Protein AF-A0A521YT05-F1 (afdb_monomer_lite)

Sequence (137 aa):
PLNAGLLFRFKALVRETGDWDLKVPLGMKLGDVRRTPVGGDPAPETLFYDVWGNIHYGYVGRAHGIPADVVHAGAETFGGARSVSDWISNEIGIQLWEAHGAALTKTQLASAVLAKIRVFRADPADTFLEVRGGLAP

pLDDT: mean 78.25, std 16.32, range [28.84, 98.5]

Foldseek 3Di:
DDDVVLLVVLLQQQAVVHVLPCVVVCCVVCPPCQWAFLPPDPDRDTFGCLLVSLLSLLQVCVLVVNDNVSSLVSCVPGNVDDWPSSNLSSVLSVVQCVPQNPNDDSVSSSVSCVVCSVVRVVIVVRVDDDPPPDDDD

Secondary structure (DSSP, 8-state):
---HHHHHHHHHHHSTTSTT-THHHHHHHHTT--EEE-TT-SS--EEETHHHHHHHHHHHHHHTT--HHHHHHHHHHHS---SHHHHHHHHHHHHHHHHHGGG--HHHHHHHHHTTHHHHHH-STTT----TT----

Structure (mmCIF, N/CA/C/O backbone):
data_AF-A0A521YT05-F1
#
_entry.id   AF-A0A521YT05-F1
#
loop_
_atom_site.group_PDB
_atom_site.id
_atom_site.type_symbol
_atom_site.label_atom_id
_atom_site.label_alt_id
_atom_site.label_comp_id
_atom_site.label_asym_id
_atom_site.label_entity_id
_atom_site.label_seq_id
_atom_site.pdbx_PDB_ins_code
_atom_site.Cartn_x
_atom_site.Cartn_y
_atom_site.Cartn_z
_atom_site.occupancy
_atom_site.B_iso_or_equiv
_atom_site.auth_seq_id
_atom_site.auth_comp_id
_atom_site.auth_asym_id
_atom_site.auth_atom_id
_atom_site.pdbx_PDB_model_num
ATOM 1 N N . PRO A 1 1 ? -10.066 -17.232 14.969 1.00 49.78 1 PRO A N 1
ATOM 2 C CA . PRO A 1 1 ? -10.282 -18.193 13.863 1.00 49.78 1 PRO A CA 1
ATOM 3 C C . PRO A 1 1 ? -10.653 -17.480 12.554 1.00 49.78 1 PRO A C 1
ATOM 5 O O . PRO A 1 1 ? -11.495 -16.585 12.562 1.00 49.78 1 PRO A O 1
ATOM 8 N N . LEU A 1 2 ? -10.022 -17.881 11.446 1.00 55.25 2 LEU A N 1
ATOM 9 C CA . LEU A 1 2 ? -10.419 -17.485 10.094 1.00 55.25 2 LEU A CA 1
ATOM 10 C C . LEU A 1 2 ? -11.899 -17.836 9.861 1.00 55.25 2 LEU A C 1
ATOM 12 O O . LEU A 1 2 ? -12.283 -19.001 9.920 1.00 55.25 2 LEU A O 1
ATOM 16 N N . ASN A 1 3 ? -12.738 -16.829 9.621 1.00 68.88 3 ASN A N 1
ATOM 17 C CA . ASN A 1 3 ? -14.136 -17.024 9.243 1.00 68.88 3 ASN A CA 1
ATOM 18 C C . ASN A 1 3 ? -14.210 -17.102 7.712 1.00 68.88 3 ASN A C 1
ATOM 20 O O . ASN A 1 3 ? -13.829 -16.151 7.032 1.00 68.88 3 ASN A O 1
ATOM 24 N N . ALA A 1 4 ? -14.724 -18.205 7.165 1.00 69.50 4 ALA A N 1
ATOM 25 C CA . ALA A 1 4 ? -14.881 -18.382 5.720 1.00 69.50 4 ALA A CA 1
ATOM 26 C C . ALA A 1 4 ? -15.657 -17.222 5.066 1.00 69.50 4 ALA A C 1
ATOM 28 O O . ALA A 1 4 ? -15.299 -16.775 3.980 1.00 69.50 4 ALA A O 1
ATOM 29 N N . GLY A 1 5 ? -16.658 -16.659 5.750 1.00 72.62 5 GLY A N 1
ATOM 30 C CA . GLY A 1 5 ? -17.390 -15.482 5.277 1.00 72.62 5 GLY A CA 1
ATOM 31 C C . GLY A 1 5 ? -16.526 -14.220 5.166 1.00 72.62 5 GLY A C 1
ATOM 32 O O . GLY A 1 5 ? -16.730 -13.426 4.249 1.00 72.62 5 GLY A O 1
ATOM 33 N N . LEU A 1 6 ? -15.535 -14.049 6.050 1.00 70.81 6 LEU A N 1
ATOM 34 C CA . LEU A 1 6 ? -14.566 -12.948 5.982 1.00 70.81 6 LEU A CA 1
ATOM 35 C C . LEU A 1 6 ? -13.664 -13.105 4.752 1.00 70.81 6 LEU A C 1
ATOM 37 O O . LEU A 1 6 ? -13.490 -12.152 4.001 1.00 70.81 6 LEU A O 1
ATOM 41 N N . LEU A 1 7 ? -13.168 -14.321 4.503 1.00 69.00 7 LEU A N 1
ATOM 42 C CA . LEU A 1 7 ? -12.368 -14.631 3.316 1.00 69.00 7 LEU A CA 1
ATOM 43 C C . LEU A 1 7 ? -13.152 -14.432 2.014 1.00 69.00 7 LEU A C 1
ATOM 45 O O . LEU A 1 7 ? -12.609 -13.883 1.061 1.00 69.00 7 LEU A O 1
ATOM 49 N N . PHE A 1 8 ? -14.428 -14.827 1.963 1.00 75.56 8 PHE A N 1
ATOM 50 C CA . PHE A 1 8 ? -15.267 -14.612 0.779 1.00 75.56 8 PHE A CA 1
ATOM 51 C C . PHE A 1 8 ? -15.510 -13.128 0.494 1.00 75.56 8 PHE A C 1
ATOM 53 O O . PHE A 1 8 ? -15.434 -12.716 -0.663 1.00 75.56 8 PHE A O 1
ATOM 60 N N . ARG A 1 9 ? -15.767 -12.315 1.529 1.00 73.06 9 ARG A N 1
ATOM 61 C CA . ARG A 1 9 ? -15.901 -10.857 1.370 1.00 73.06 9 ARG A CA 1
ATOM 62 C C . ARG A 1 9 ? -14.584 -10.221 0.950 1.00 73.06 9 ARG A C 1
ATOM 64 O O . ARG A 1 9 ? -14.580 -9.436 0.012 1.00 73.06 9 ARG A O 1
ATOM 71 N N . PHE A 1 10 ? -13.476 -10.605 1.580 1.00 72.62 10 PHE A N 1
ATOM 72 C CA . PHE A 1 10 ? -12.153 -10.112 1.209 1.00 72.62 10 PHE A CA 1
ATOM 73 C C . PHE A 1 10 ? -11.828 -10.447 -0.249 1.00 72.62 10 PHE A C 1
ATOM 75 O O . PHE A 1 10 ? -11.537 -9.546 -1.025 1.00 72.62 10 PHE A O 1
ATOM 82 N N . LYS A 1 11 ? -12.012 -11.707 -0.668 1.00 76.88 11 LYS A N 1
ATOM 83 C CA . LYS A 1 11 ? -11.864 -12.139 -2.065 1.00 76.88 11 LYS A CA 1
ATOM 84 C C . LYS A 1 11 ? -12.711 -11.303 -3.029 1.00 76.88 11 LYS A C 1
ATOM 86 O O . LYS A 1 11 ? -12.237 -10.974 -4.108 1.00 76.88 11 LYS A O 1
ATOM 91 N N . ALA A 1 12 ? -13.955 -10.978 -2.675 1.00 79.62 12 ALA A N 1
ATOM 92 C CA . ALA A 1 12 ? -14.820 -10.160 -3.526 1.00 79.62 12 ALA A CA 1
ATOM 93 C C . ALA A 1 12 ? -14.305 -8.718 -3.693 1.00 79.62 12 ALA A C 1
ATOM 95 O O . ALA A 1 12 ? -14.499 -8.142 -4.762 1.00 79.62 12 ALA A O 1
ATOM 96 N N . LEU A 1 13 ? -13.642 -8.174 -2.667 1.00 77.62 13 LEU A N 1
ATOM 97 C CA . LEU A 1 13 ? -13.062 -6.830 -2.667 1.00 77.62 13 LEU A CA 1
ATOM 98 C C . LEU A 1 13 ? -11.732 -6.764 -3.431 1.00 77.62 13 LEU A C 1
ATOM 100 O O . LEU A 1 13 ? -11.534 -5.819 -4.186 1.00 77.62 13 LEU A O 1
ATOM 104 N N . VAL A 1 14 ? -10.843 -7.752 -3.252 1.00 75.69 14 VAL A N 1
ATOM 105 C CA . VAL A 1 14 ? -9.459 -7.708 -3.778 1.00 75.69 14 VAL A CA 1
ATOM 106 C C . VAL A 1 14 ? -9.243 -8.410 -5.120 1.00 75.69 14 VAL A C 1
ATOM 108 O O . VAL A 1 14 ? -8.159 -8.297 -5.691 1.00 75.69 14 VAL A O 1
ATOM 111 N N . ARG A 1 15 ? -10.224 -9.183 -5.609 1.00 76.75 15 ARG A N 1
ATOM 112 C CA . ARG A 1 15 ? -10.147 -9.804 -6.944 1.00 76.75 15 ARG A CA 1
ATOM 113 C C . ARG A 1 15 ? -10.013 -8.737 -8.028 1.00 76.75 15 ARG A C 1
ATOM 115 O O . ARG A 1 15 ? -10.434 -7.604 -7.825 1.00 76.75 15 ARG A O 1
ATOM 122 N N . GLU A 1 16 ? -9.553 -9.148 -9.204 1.00 71.62 16 GLU A N 1
ATOM 123 C CA . GLU A 1 16 ? -9.554 -8.305 -10.402 1.00 71.62 16 GLU A CA 1
ATOM 124 C C . GLU A 1 16 ? -10.934 -7.663 -10.612 1.00 71.62 16 GLU A C 1
ATOM 126 O O . GLU A 1 16 ? -11.957 -8.356 -10.547 1.00 71.62 16 GLU A O 1
ATOM 131 N N . THR A 1 17 ? -10.968 -6.346 -10.833 1.00 71.88 17 THR A N 1
ATOM 132 C CA . THR A 1 17 ? -12.183 -5.501 -10.927 1.00 71.88 17 THR A CA 1
ATOM 133 C C . THR A 1 17 ? -13.017 -5.361 -9.645 1.00 71.88 17 THR A C 1
ATOM 135 O O . THR A 1 17 ? -14.098 -4.773 -9.675 1.00 71.88 17 THR A O 1
ATOM 138 N N . GLY A 1 18 ? -12.553 -5.899 -8.516 1.00 75.56 18 GLY A N 1
ATOM 139 C CA . GLY A 1 18 ? -13.167 -5.684 -7.208 1.00 75.56 18 GLY A CA 1
ATOM 140 C C . GLY A 1 18 ? -13.022 -4.237 -6.737 1.00 75.56 18 GLY A C 1
ATOM 141 O O . GLY A 1 18 ? -12.157 -3.503 -7.207 1.00 75.56 18 GLY A O 1
ATOM 142 N N . ASP A 1 19 ? -13.848 -3.823 -5.774 1.00 79.94 19 ASP A N 1
ATOM 143 C CA . ASP A 1 19 ? -13.888 -2.427 -5.305 1.00 79.94 19 ASP A CA 1
ATOM 144 C C . ASP A 1 19 ? -12.543 -1.922 -4.757 1.00 79.94 19 ASP A C 1
ATOM 146 O O . ASP A 1 19 ? -12.316 -0.714 -4.692 1.00 79.94 19 ASP A O 1
ATOM 150 N N . TRP A 1 20 ? -11.662 -2.829 -4.323 1.00 79.81 20 TRP A N 1
ATOM 151 C CA . TRP A 1 20 ? -10.338 -2.481 -3.808 1.00 79.81 20 TRP A CA 1
ATOM 152 C C . TRP A 1 20 ? -9.227 -2.679 -4.840 1.00 79.81 20 TRP A C 1
ATOM 154 O O . TRP A 1 20 ? -8.092 -2.285 -4.570 1.00 79.81 20 TRP A O 1
ATOM 164 N N . ASP A 1 21 ? -9.523 -3.236 -6.017 1.00 76.12 21 ASP A N 1
ATOM 165 C CA . ASP A 1 21 ? -8.571 -3.340 -7.121 1.00 76.12 21 ASP A CA 1
ATOM 166 C C . ASP A 1 21 ? -8.347 -1.967 -7.763 1.00 76.12 21 ASP A C 1
ATOM 168 O O . ASP A 1 21 ? -8.824 -1.632 -8.848 1.00 76.12 21 ASP A O 1
ATOM 172 N N . LEU A 1 22 ? -7.600 -1.131 -7.044 1.00 75.50 22 LEU A N 1
ATOM 173 C CA . LEU A 1 22 ? -7.240 0.210 -7.478 1.00 75.50 22 LEU A CA 1
ATOM 174 C C . LEU A 1 22 ? -6.237 0.186 -8.635 1.00 75.50 22 LEU A C 1
ATOM 176 O O . LEU A 1 22 ? -6.027 1.229 -9.252 1.00 75.50 22 LEU A O 1
ATOM 180 N N . LYS A 1 23 ? -5.636 -0.969 -8.954 1.00 68.75 23 LYS A N 1
ATOM 181 C CA . LYS A 1 23 ? -4.602 -1.095 -9.987 1.00 68.75 23 LYS A CA 1
ATOM 182 C C . LYS A 1 23 ? -5.160 -0.712 -11.357 1.00 68.75 23 LYS A C 1
ATOM 184 O O . LYS A 1 23 ? -4.548 0.090 -12.060 1.00 68.75 23 LYS A O 1
ATOM 189 N N . VAL A 1 24 ? -6.367 -1.178 -11.694 1.00 68.88 24 VAL A N 1
ATOM 190 C CA . VAL A 1 24 ? -7.027 -0.858 -12.972 1.00 68.88 24 VAL A CA 1
ATOM 191 C C . VAL A 1 24 ? -7.403 0.634 -13.075 1.00 68.88 24 VAL A C 1
ATOM 193 O O . VAL A 1 24 ? -6.961 1.279 -14.030 1.00 68.88 24 VAL A O 1
ATOM 196 N N . PRO A 1 25 ? -8.135 1.251 -12.119 1.00 71.75 25 PRO A N 1
ATOM 197 C CA . PRO A 1 25 ? -8.413 2.690 -12.154 1.00 71.75 25 PRO A CA 1
ATOM 198 C C . PRO A 1 25 ? -7.156 3.569 -12.138 1.00 71.75 25 PRO A C 1
ATOM 200 O O . PRO A 1 25 ? -7.117 4.594 -12.822 1.00 71.75 25 PRO A O 1
ATOM 203 N N . LEU A 1 26 ? -6.124 3.192 -11.371 1.00 67.00 26 LEU A N 1
ATOM 204 C CA . LEU A 1 26 ? -4.853 3.919 -11.337 1.00 67.00 26 LEU A CA 1
ATOM 205 C C . LEU A 1 26 ? -4.119 3.805 -12.672 1.00 67.00 26 LEU A C 1
ATOM 207 O O . LEU A 1 26 ? -3.680 4.829 -13.187 1.00 67.00 26 LEU A O 1
ATOM 211 N N . GLY A 1 27 ? -4.065 2.616 -13.274 1.00 66.94 27 GLY A N 1
ATOM 212 C CA . GLY A 1 27 ? -3.523 2.414 -14.617 1.00 66.94 27 GLY A CA 1
ATOM 213 C C . GLY A 1 27 ? -4.267 3.231 -15.677 1.00 66.94 27 GLY A C 1
ATOM 214 O O . GLY A 1 27 ? -3.640 3.887 -16.501 1.00 66.94 27 GLY A O 1
ATOM 215 N N . MET A 1 28 ? -5.601 3.297 -15.620 1.00 68.81 28 MET A N 1
ATOM 216 C CA . MET A 1 28 ? -6.392 4.143 -16.528 1.00 68.81 28 MET A CA 1
ATOM 217 C C . MET A 1 28 ? -6.120 5.639 -16.333 1.00 68.81 28 MET A C 1
ATOM 219 O O . MET A 1 28 ? -6.055 6.389 -17.305 1.00 68.81 28 MET A O 1
ATOM 223 N N . LYS A 1 29 ? -5.957 6.087 -15.082 1.00 72.12 29 LYS A N 1
ATOM 224 C CA . LYS A 1 29 ? -5.716 7.498 -14.749 1.00 72.12 29 LYS A CA 1
ATOM 225 C C . LYS A 1 29 ? -4.290 7.950 -15.069 1.00 72.12 29 LYS A C 1
ATOM 227 O O . LYS A 1 29 ? -4.086 9.105 -15.435 1.00 72.12 29 LYS A O 1
ATOM 232 N N . LEU A 1 30 ? -3.315 7.068 -14.874 1.00 68.00 30 LEU A N 1
ATOM 233 C CA . LEU A 1 30 ? -1.889 7.347 -15.048 1.00 68.00 30 LEU A CA 1
ATOM 234 C C . LEU A 1 30 ? -1.385 6.965 -16.452 1.00 68.00 30 LEU A C 1
ATOM 236 O O . LEU A 1 30 ? -0.318 7.417 -16.861 1.00 68.00 30 LEU A O 1
ATOM 240 N N . GLY A 1 31 ? -2.155 6.189 -17.217 1.00 66.81 31 GLY A N 1
ATOM 241 C CA . GLY A 1 31 ? -1.795 5.741 -18.560 1.00 66.81 31 GLY A CA 1
ATOM 242 C C . GLY A 1 31 ? -0.587 4.801 -18.547 1.00 66.81 31 GLY A C 1
ATOM 243 O O . GLY A 1 31 ? -0.494 3.895 -17.724 1.00 66.81 31 GLY A O 1
ATOM 244 N N . ASP A 1 32 ? 0.370 5.037 -19.447 1.00 59.69 32 ASP A N 1
ATOM 245 C CA . ASP A 1 32 ? 1.629 4.275 -19.529 1.00 59.69 32 ASP A CA 1
ATOM 246 C C . ASP A 1 32 ? 2.622 4.591 -18.404 1.00 59.69 32 ASP A C 1
ATOM 248 O O . ASP A 1 32 ? 3.713 4.014 -18.345 1.00 59.69 32 ASP A O 1
ATOM 252 N N . VAL A 1 33 ? 2.270 5.504 -17.493 1.00 59.59 33 VAL A N 1
ATOM 253 C CA . VAL A 1 33 ? 3.095 5.830 -16.334 1.00 59.59 33 VAL A CA 1
ATOM 254 C C . VAL A 1 33 ? 3.026 4.667 -15.353 1.00 59.59 33 VAL A C 1
ATOM 256 O O . VAL A 1 33 ? 2.228 4.631 -14.419 1.00 59.59 33 VAL A O 1
ATOM 259 N N . ARG A 1 34 ? 3.912 3.693 -15.568 1.00 67.50 34 ARG A N 1
ATOM 260 C CA . ARG A 1 34 ? 4.047 2.542 -14.677 1.00 67.50 34 ARG A CA 1
ATOM 261 C C . ARG A 1 34 ? 4.657 2.904 -13.340 1.00 67.50 34 ARG A C 1
ATOM 263 O O . ARG A 1 34 ? 4.501 2.129 -12.408 1.00 67.50 34 ARG A O 1
ATOM 270 N N . ARG A 1 35 ? 5.329 4.058 -13.240 1.00 76.62 35 ARG A N 1
ATOM 271 C CA . ARG A 1 35 ? 6.015 4.493 -12.026 1.00 76.62 35 ARG A CA 1
ATOM 272 C C . ARG A 1 35 ? 5.597 5.891 -11.596 1.00 76.62 35 ARG A C 1
ATOM 274 O O . ARG A 1 35 ? 5.628 6.818 -12.396 1.00 76.62 35 ARG A O 1
ATOM 281 N N . THR A 1 36 ? 5.277 6.064 -10.324 1.00 75.94 36 THR A N 1
ATOM 282 C CA . THR A 1 36 ? 4.874 7.357 -9.752 1.00 75.94 36 THR A CA 1
ATOM 283 C C . THR A 1 36 ? 5.875 7.822 -8.700 1.00 75.94 36 THR A C 1
ATOM 285 O O . THR A 1 36 ? 6.407 6.967 -7.986 1.00 75.94 36 THR A O 1
ATOM 288 N N . PRO A 1 37 ? 6.093 9.137 -8.539 1.00 80.06 37 PRO A N 1
ATOM 289 C CA . PRO A 1 37 ? 6.989 9.657 -7.517 1.00 80.06 37 PRO A CA 1
ATOM 290 C C . PRO A 1 37 ? 6.488 9.357 -6.098 1.00 80.06 37 PRO A C 1
ATOM 292 O O . PRO A 1 37 ? 5.283 9.400 -5.834 1.00 80.06 37 PRO A O 1
ATOM 295 N N . VAL A 1 38 ? 7.413 9.127 -5.168 1.00 81.44 38 VAL A N 1
ATOM 296 C CA . VAL A 1 38 ? 7.116 9.104 -3.732 1.00 81.44 38 VAL A CA 1
ATOM 297 C C . VAL A 1 38 ? 7.059 10.547 -3.222 1.00 81.44 38 VAL A C 1
ATOM 299 O O . VAL A 1 38 ? 8.053 11.270 -3.220 1.00 81.44 38 VAL A O 1
ATOM 302 N N . GLY A 1 39 ? 5.869 11.006 -2.832 1.00 73.12 39 GLY A N 1
ATOM 303 C CA . GLY A 1 39 ? 5.668 12.389 -2.393 1.00 73.12 39 GLY A CA 1
ATOM 304 C C . GLY A 1 39 ? 6.467 12.725 -1.130 1.00 73.12 39 GLY A C 1
ATOM 305 O O . GLY A 1 39 ? 6.372 12.011 -0.140 1.00 73.12 39 GLY A O 1
ATOM 306 N N . GLY A 1 40 ? 7.202 13.841 -1.146 1.00 65.81 40 GLY A N 1
ATOM 307 C CA . GLY A 1 40 ? 8.015 14.292 -0.008 1.00 65.81 40 GLY A CA 1
ATOM 308 C C . GLY A 1 40 ? 9.482 13.848 -0.041 1.00 65.81 40 GLY A C 1
ATOM 309 O O . GLY A 1 40 ? 10.207 14.154 0.902 1.00 65.81 40 GLY A O 1
ATOM 310 N N . ASP A 1 41 ? 9.927 13.175 -1.105 1.00 60.78 41 ASP A N 1
ATOM 311 C CA . ASP A 1 41 ? 11.342 12.866 -1.331 1.00 60.78 41 ASP A CA 1
ATOM 312 C C . ASP A 1 41 ? 12.055 14.027 -2.067 1.00 60.78 41 ASP A C 1
ATOM 314 O O . ASP A 1 41 ? 11.560 14.478 -3.108 1.00 60.78 41 ASP A O 1
ATOM 318 N N . PRO A 1 42 ? 13.192 14.551 -1.558 1.00 54.06 42 PRO A N 1
ATOM 319 C CA . PRO A 1 42 ? 14.014 15.534 -2.271 1.00 54.06 42 PRO A CA 1
ATOM 320 C C . PRO A 1 42 ? 14.636 15.007 -3.578 1.00 54.06 42 PRO A C 1
ATOM 322 O O . PRO A 1 42 ? 15.043 15.819 -4.411 1.00 54.06 42 PRO A O 1
ATOM 325 N N . ALA A 1 43 ? 14.695 13.687 -3.789 1.00 59.69 43 ALA A N 1
ATOM 326 C CA . ALA A 1 43 ? 14.960 13.070 -5.086 1.00 59.69 43 ALA A CA 1
ATOM 327 C C . ALA A 1 43 ? 13.697 12.309 -5.522 1.00 59.69 43 ALA A C 1
ATOM 329 O O . ALA A 1 43 ? 13.216 11.484 -4.763 1.00 59.69 43 ALA A O 1
ATOM 330 N N . PRO A 1 44 ? 13.103 12.547 -6.704 1.00 64.06 44 PRO A N 1
ATOM 331 C CA . PRO A 1 44 ? 11.837 11.914 -7.066 1.00 64.06 44 PRO A CA 1
ATOM 332 C C . PRO A 1 44 ? 12.042 10.428 -7.399 1.00 64.06 44 PRO A C 1
ATOM 334 O O . PRO A 1 44 ? 12.098 10.034 -8.563 1.00 64.06 44 PRO A O 1
ATOM 337 N N . GLU A 1 45 ? 12.154 9.591 -6.370 1.00 73.31 45 GLU A N 1
ATOM 338 C CA . GLU A 1 45 ? 12.109 8.142 -6.488 1.00 73.31 45 GLU A CA 1
ATOM 339 C C . GLU A 1 45 ? 10.770 7.740 -7.078 1.00 73.31 45 GLU A C 1
ATOM 341 O O . GLU A 1 45 ? 9.721 8.193 -6.617 1.00 73.31 45 GLU A O 1
ATOM 346 N N . THR A 1 46 ? 10.797 6.884 -8.096 1.00 75.62 46 THR A N 1
ATOM 347 C CA . THR A 1 46 ? 9.576 6.416 -8.748 1.00 75.62 46 THR A CA 1
ATOM 348 C C . THR A 1 46 ? 9.383 4.925 -8.513 1.00 75.62 46 THR A 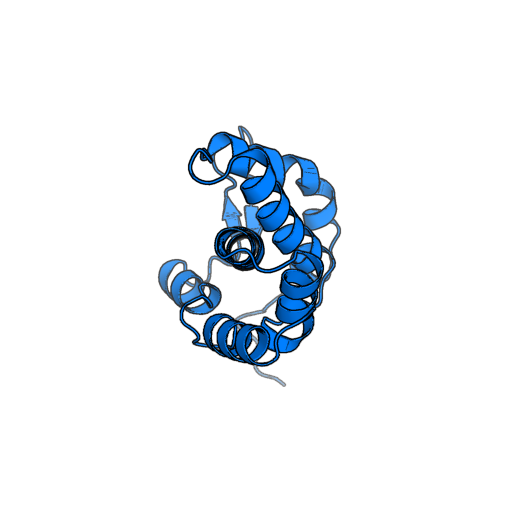C 1
ATOM 350 O O . THR A 1 46 ? 10.275 4.110 -8.753 1.00 75.62 46 THR A O 1
ATOM 353 N N . LEU A 1 47 ? 8.195 4.564 -8.039 1.00 77.56 47 LEU A N 1
ATOM 354 C CA . LEU A 1 47 ? 7.811 3.188 -7.732 1.00 77.56 47 LEU A CA 1
ATOM 355 C C . LEU A 1 47 ? 6.724 2.721 -8.671 1.00 77.56 47 LEU A C 1
ATOM 357 O O . LEU A 1 47 ? 5.898 3.537 -9.079 1.00 77.56 47 LEU A O 1
ATOM 361 N N . PHE A 1 48 ? 6.711 1.420 -8.967 1.00 77.88 48 PHE A N 1
ATOM 362 C CA . PHE A 1 48 ? 5.612 0.829 -9.712 1.00 77.88 48 PHE A CA 1
ATOM 363 C C . PHE A 1 48 ? 4.285 1.126 -9.015 1.00 77.88 48 PHE A C 1
ATOM 365 O O . PHE A 1 48 ? 4.195 1.026 -7.793 1.00 77.88 48 PHE A O 1
ATOM 372 N N . TYR A 1 49 ? 3.262 1.534 -9.770 1.00 73.31 49 TYR A N 1
ATOM 373 C CA . TYR A 1 49 ? 1.996 1.951 -9.155 1.00 73.31 49 TYR A CA 1
ATOM 374 C C . TYR A 1 49 ? 1.320 0.818 -8.363 1.00 73.31 49 TYR A C 1
ATOM 376 O O . TYR A 1 49 ? 0.534 1.095 -7.455 1.00 73.31 49 TYR A O 1
ATOM 384 N N . ASP A 1 50 ? 1.657 -0.437 -8.674 1.00 78.38 50 ASP A N 1
ATOM 385 C CA . ASP A 1 50 ? 1.180 -1.634 -7.979 1.00 78.38 50 ASP A CA 1
ATOM 386 C C . ASP A 1 50 ? 1.537 -1.644 -6.488 1.00 78.38 50 ASP A C 1
ATOM 388 O O . ASP A 1 50 ? 0.742 -2.111 -5.667 1.00 78.38 50 ASP A O 1
ATOM 392 N N . VAL A 1 51 ? 2.654 -1.007 -6.112 1.00 86.81 51 VAL A N 1
ATOM 393 C CA . VAL A 1 51 ? 3.053 -0.789 -4.713 1.00 86.81 51 VAL A CA 1
ATOM 394 C C . VAL A 1 51 ? 1.928 -0.114 -3.925 1.00 86.81 51 VAL A C 1
ATOM 396 O O . VAL A 1 51 ? 1.580 -0.551 -2.828 1.00 86.81 51 VAL A O 1
ATOM 399 N N . TRP A 1 52 ? 1.287 0.916 -4.485 1.00 87.12 52 TRP A N 1
ATOM 400 C CA . TRP A 1 52 ? 0.217 1.638 -3.789 1.00 87.12 52 TRP A CA 1
ATOM 401 C C . TRP A 1 52 ? -1.043 0.797 -3.618 1.00 87.12 52 TRP A C 1
ATOM 403 O O . TRP A 1 52 ? -1.698 0.893 -2.580 1.00 87.12 52 TRP A O 1
ATOM 413 N N . GLY A 1 53 ? -1.371 -0.039 -4.607 1.00 85.12 53 GLY A N 1
ATOM 414 C CA . GLY A 1 53 ? -2.491 -0.976 -4.520 1.00 85.12 53 GLY A CA 1
ATOM 415 C C . GLY A 1 53 ? -2.278 -2.007 -3.411 1.00 85.12 53 GLY A C 1
ATOM 416 O O . GLY A 1 53 ? -3.164 -2.234 -2.589 1.00 85.12 53 GLY A O 1
ATOM 417 N N . ASN A 1 54 ? -1.075 -2.572 -3.316 1.00 89.12 54 ASN A N 1
ATOM 418 C CA . ASN A 1 54 ? -0.751 -3.545 -2.273 1.00 89.12 54 ASN A CA 1
ATOM 419 C C . ASN A 1 54 ? -0.686 -2.911 -0.870 1.00 89.12 54 ASN A C 1
ATOM 421 O O . ASN A 1 54 ? -1.190 -3.511 0.084 1.00 89.12 54 ASN A O 1
ATOM 425 N N . ILE A 1 55 ? -0.174 -1.678 -0.738 1.00 92.88 55 ILE A N 1
ATOM 426 C CA . ILE A 1 55 ? -0.259 -0.896 0.512 1.00 92.88 55 ILE A CA 1
ATOM 427 C C . ILE A 1 55 ? -1.720 -0.654 0.901 1.00 92.88 55 ILE A C 1
ATOM 429 O O . ILE A 1 55 ? -2.084 -0.823 2.066 1.00 92.88 55 ILE A O 1
ATOM 433 N N . HIS A 1 56 ? -2.575 -0.292 -0.059 1.00 90.38 56 HIS A N 1
ATOM 434 C CA . HIS A 1 56 ? -4.002 -0.097 0.186 1.00 90.38 56 HIS A CA 1
ATOM 435 C C . HIS A 1 56 ? -4.665 -1.370 0.730 1.00 90.38 56 HIS A C 1
ATOM 437 O O . HIS A 1 56 ? -5.372 -1.295 1.736 1.00 90.38 56 HIS A O 1
ATOM 443 N N . TYR A 1 57 ? -4.380 -2.537 0.140 1.00 88.94 57 TYR A N 1
ATOM 444 C CA . TYR A 1 57 ? -4.873 -3.825 0.640 1.00 88.94 57 TYR A CA 1
ATOM 445 C C . TYR A 1 57 ? -4.477 -4.081 2.091 1.00 88.94 57 TYR A C 1
ATOM 447 O O . TYR A 1 57 ? -5.330 -4.446 2.903 1.00 88.94 57 TYR A O 1
ATOM 455 N N . GLY A 1 58 ? -3.205 -3.852 2.424 1.00 92.75 58 GLY A N 1
ATOM 456 C CA . GLY A 1 58 ? -2.691 -4.019 3.779 1.00 92.75 58 GLY A CA 1
ATOM 457 C C . GLY A 1 58 ? -3.421 -3.126 4.778 1.00 92.75 58 GLY A C 1
ATOM 458 O O . GLY A 1 58 ? -3.956 -3.581 5.791 1.00 92.75 58 GLY A O 1
ATOM 459 N N . TYR A 1 59 ? -3.488 -1.840 4.441 1.00 94.81 59 TYR A N 1
ATOM 460 C CA . TYR A 1 59 ? -4.011 -0.794 5.308 1.00 94.81 59 TYR A CA 1
ATOM 461 C C . TYR A 1 59 ? -5.515 -0.928 5.547 1.00 94.81 59 TYR A C 1
ATOM 463 O O . TYR A 1 59 ? -5.968 -0.986 6.690 1.00 94.81 59 TYR A O 1
ATOM 471 N N . VAL A 1 60 ? -6.305 -1.021 4.475 1.00 90.25 60 VAL A N 1
ATOM 472 C CA . VAL A 1 60 ? -7.766 -1.106 4.583 1.00 90.25 60 VAL A CA 1
ATOM 473 C C . VAL A 1 60 ? -8.191 -2.480 5.107 1.00 90.25 60 VAL A C 1
ATOM 475 O O . VAL A 1 60 ? -9.114 -2.568 5.918 1.00 90.25 60 VAL A O 1
ATOM 478 N N . GLY A 1 61 ? -7.465 -3.550 4.760 1.00 89.62 61 GLY A N 1
ATOM 479 C CA . GLY A 1 61 ? -7.664 -4.876 5.346 1.00 89.62 61 GLY A CA 1
ATOM 480 C C . GLY A 1 61 ? -7.571 -4.849 6.874 1.00 89.62 61 GLY A C 1
ATOM 481 O O . GLY A 1 61 ? -8.504 -5.287 7.557 1.00 89.62 61 GLY A O 1
ATOM 482 N N . ARG A 1 62 ? -6.504 -4.256 7.431 1.00 92.31 62 ARG A N 1
ATOM 483 C CA . ARG A 1 62 ? -6.395 -4.096 8.891 1.00 92.31 62 ARG A CA 1
ATOM 484 C C . ARG A 1 62 ? -7.395 -3.114 9.473 1.00 92.31 62 ARG A C 1
ATOM 486 O O . ARG A 1 62 ? -7.890 -3.383 10.568 1.00 92.31 62 ARG A O 1
ATOM 493 N N . ALA A 1 63 ? -7.771 -2.062 8.747 1.00 90.06 63 ALA A N 1
ATOM 494 C CA . ALA A 1 63 ? -8.825 -1.143 9.176 1.00 90.06 63 ALA A CA 1
ATOM 495 C C . ALA A 1 63 ? -10.171 -1.826 9.431 1.00 90.06 63 ALA A C 1
ATOM 497 O O . ALA A 1 63 ? -10.896 -1.447 10.350 1.00 90.06 63 ALA A O 1
ATOM 498 N N . HIS A 1 64 ? -10.470 -2.894 8.692 1.00 86.88 64 HIS A N 1
ATOM 499 C CA . HIS A 1 64 ? -11.657 -3.721 8.907 1.00 86.88 64 HIS A CA 1
ATOM 500 C C . HIS A 1 64 ? -11.469 -4.842 9.944 1.00 86.88 64 HIS A C 1
ATOM 502 O O . HIS A 1 64 ? -12.328 -5.716 10.071 1.00 86.88 64 HIS A O 1
ATOM 508 N N . GLY A 1 65 ? -10.366 -4.835 10.697 1.00 86.19 65 GLY A N 1
ATOM 509 C CA . GLY A 1 65 ? -10.090 -5.814 11.748 1.00 86.19 65 GLY A CA 1
ATOM 510 C C . GLY A 1 65 ? -9.711 -7.203 11.228 1.00 86.19 65 GLY A C 1
ATOM 511 O O . GLY A 1 65 ? -9.695 -8.159 12.004 1.00 86.19 65 GLY A O 1
ATOM 512 N N . ILE A 1 66 ? -9.397 -7.341 9.936 1.00 86.38 66 ILE A N 1
ATOM 513 C CA . ILE A 1 66 ? -8.915 -8.602 9.361 1.00 86.38 66 ILE A CA 1
ATOM 514 C C . ILE A 1 66 ? -7.523 -8.882 9.938 1.00 86.38 66 ILE A C 1
ATOM 516 O O . ILE A 1 66 ? -6.706 -7.969 9.935 1.00 86.38 66 ILE A O 1
ATOM 520 N N . PRO A 1 67 ? -7.218 -10.079 10.461 1.00 90.56 67 PRO A N 1
ATOM 521 C CA . PRO A 1 67 ? -5.876 -10.392 10.959 1.00 90.56 67 PRO A CA 1
ATOM 522 C C . PRO A 1 67 ? -4.793 -10.261 9.871 1.00 90.56 67 PRO A C 1
ATOM 524 O O . PRO A 1 67 ? -5.062 -10.531 8.704 1.00 90.56 67 PRO A O 1
ATOM 527 N N . ALA A 1 68 ? -3.580 -9.837 10.239 1.00 92.62 68 ALA A N 1
ATOM 528 C CA . ALA A 1 68 ? -2.497 -9.548 9.288 1.00 92.62 68 ALA A CA 1
ATOM 529 C C . ALA A 1 68 ? -2.118 -10.753 8.408 1.00 92.62 68 ALA A C 1
ATOM 531 O O . ALA A 1 68 ? -1.966 -10.611 7.199 1.00 92.62 68 ALA A O 1
ATOM 532 N N . ASP A 1 69 ? -2.058 -11.949 8.995 1.00 90.75 69 ASP A N 1
ATOM 533 C CA . ASP A 1 69 ? -1.833 -13.215 8.288 1.00 90.75 69 ASP A CA 1
ATOM 534 C C . ASP A 1 69 ? -2.914 -13.496 7.233 1.00 90.75 69 ASP A C 1
ATOM 536 O O . ASP A 1 69 ? -2.619 -13.978 6.142 1.00 90.75 69 ASP A O 1
ATOM 540 N N . VAL A 1 70 ? -4.166 -13.138 7.524 1.00 87.12 70 VAL A N 1
ATOM 541 C CA . VAL A 1 70 ? -5.290 -13.284 6.590 1.00 87.12 70 VAL A CA 1
ATOM 542 C C . VAL A 1 70 ? -5.224 -12.258 5.459 1.00 87.12 70 VAL A C 1
ATOM 544 O O . VAL A 1 70 ? -5.566 -12.591 4.324 1.00 87.12 70 VAL A O 1
ATOM 547 N N . VAL A 1 71 ? -4.783 -11.030 5.747 1.00 88.69 71 VAL A N 1
ATOM 548 C CA . VAL A 1 71 ? -4.584 -9.992 4.723 1.00 88.69 71 VAL A CA 1
ATOM 549 C C . VAL A 1 71 ? -3.485 -10.414 3.745 1.00 88.69 71 VAL A C 1
ATOM 551 O O . VAL A 1 71 ? -3.731 -10.400 2.538 1.00 88.69 71 VAL A O 1
ATOM 554 N N . HIS A 1 72 ? -2.343 -10.887 4.255 1.00 90.06 72 HIS A N 1
ATOM 555 C CA . HIS A 1 72 ? -1.249 -11.430 3.441 1.00 90.06 72 HIS A CA 1
ATOM 556 C C . HIS A 1 72 ? -1.705 -12.608 2.584 1.00 90.06 72 HIS A C 1
ATOM 558 O O . HIS A 1 72 ? -1.616 -12.559 1.358 1.00 90.06 72 HIS A O 1
ATOM 564 N N . ALA A 1 73 ? -2.294 -13.631 3.211 1.00 86.12 73 ALA A N 1
ATOM 565 C CA . ALA A 1 73 ? -2.758 -14.818 2.498 1.00 86.12 73 ALA A CA 1
ATOM 566 C C . ALA A 1 73 ? -3.792 -14.474 1.414 1.00 86.12 73 ALA A C 1
ATOM 568 O O . ALA A 1 73 ? -3.796 -15.062 0.331 1.00 86.12 73 ALA A O 1
ATOM 569 N N . GLY A 1 74 ? -4.677 -13.510 1.679 1.00 81.94 74 GLY A N 1
ATOM 570 C CA . GLY A 1 74 ? -5.655 -13.052 0.702 1.00 81.94 74 GLY A CA 1
ATOM 571 C C . GLY A 1 74 ? -5.031 -12.259 -0.453 1.00 81.94 74 GLY A C 1
ATOM 572 O O . GLY A 1 74 ? -5.459 -12.435 -1.594 1.00 81.94 74 GLY A O 1
ATOM 573 N N . ALA A 1 75 ? -4.016 -11.432 -0.188 1.00 83.56 75 ALA A N 1
ATOM 574 C CA . ALA A 1 75 ? -3.270 -10.720 -1.225 1.00 83.56 75 ALA A CA 1
ATOM 575 C C . ALA A 1 75 ? -2.524 -11.696 -2.153 1.00 83.56 75 ALA A C 1
ATOM 577 O O . ALA A 1 75 ? -2.625 -11.569 -3.373 1.00 83.56 75 ALA A O 1
ATOM 578 N N . GLU A 1 76 ? -1.867 -12.714 -1.594 1.00 84.06 76 GLU A N 1
ATOM 579 C CA . GLU A 1 76 ? -1.166 -13.765 -2.350 1.00 84.06 76 GLU A CA 1
ATOM 580 C C . GLU A 1 76 ? -2.135 -14.635 -3.163 1.00 84.06 76 GLU A C 1
ATOM 582 O O . GLU A 1 76 ? -1.929 -14.889 -4.349 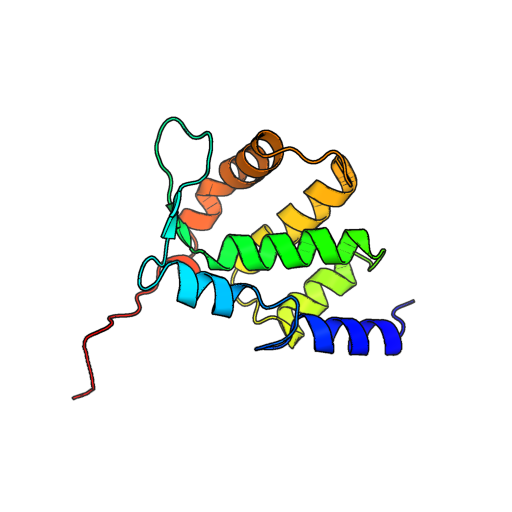1.00 84.06 76 GLU A O 1
ATOM 587 N N . THR A 1 77 ? -3.237 -15.068 -2.544 1.00 81.44 77 THR A N 1
ATOM 588 C CA . THR A 1 77 ? -4.156 -16.036 -3.165 1.00 81.44 77 THR A CA 1
ATOM 589 C C . THR A 1 77 ? -5.111 -15.387 -4.169 1.00 81.44 77 THR A C 1
ATOM 591 O O . THR A 1 77 ? -5.486 -16.013 -5.161 1.00 81.44 77 THR A O 1
ATOM 594 N N . PHE A 1 78 ? -5.556 -14.153 -3.910 1.00 78.50 78 PHE A N 1
ATOM 595 C CA . PHE A 1 78 ? -6.639 -13.513 -4.669 1.00 78.50 78 PHE A CA 1
ATOM 596 C C . PHE A 1 78 ? -6.267 -12.154 -5.267 1.00 78.50 78 PHE A C 1
ATOM 598 O O . PHE A 1 78 ? -6.857 -11.778 -6.275 1.00 78.50 78 PHE A O 1
ATOM 605 N N . GLY A 1 79 ? -5.326 -11.430 -4.654 1.00 70.25 79 GLY A N 1
ATOM 606 C CA . GLY A 1 79 ? -4.923 -10.075 -5.056 1.00 70.25 79 GLY A CA 1
ATOM 607 C C . GLY A 1 79 ? -3.747 -10.017 -6.035 1.00 70.25 79 GLY A C 1
ATOM 608 O O . GLY A 1 79 ? -3.363 -8.923 -6.455 1.00 70.25 79 GLY A O 1
ATOM 609 N N . GLY A 1 80 ? -3.182 -11.178 -6.388 1.00 71.50 80 GLY A N 1
ATOM 610 C CA . GLY A 1 80 ? -2.099 -11.303 -7.358 1.00 71.50 80 GLY A CA 1
ATOM 611 C C . GLY A 1 80 ? -0.702 -11.006 -6.812 1.00 71.50 80 GLY A C 1
ATOM 612 O O . GLY A 1 80 ? 0.208 -10.890 -7.626 1.00 71.50 80 GLY A O 1
ATOM 613 N N . ALA A 1 81 ? -0.517 -10.914 -5.488 1.00 78.75 81 ALA A N 1
ATOM 614 C CA . ALA A 1 81 ? 0.800 -10.705 -4.887 1.00 78.75 81 ALA A CA 1
ATOM 615 C C . ALA A 1 81 ? 1.718 -11.909 -5.161 1.00 78.75 81 ALA A C 1
ATOM 617 O O . ALA A 1 81 ? 1.412 -13.039 -4.777 1.00 78.75 81 ALA A O 1
ATOM 618 N N . ARG A 1 82 ? 2.824 -11.672 -5.867 1.00 81.81 82 ARG A N 1
ATOM 619 C CA . ARG A 1 82 ? 3.771 -12.700 -6.330 1.00 81.81 82 ARG A CA 1
ATOM 620 C C . ARG A 1 82 ? 5.233 -12.323 -6.107 1.00 81.81 82 ARG A C 1
ATO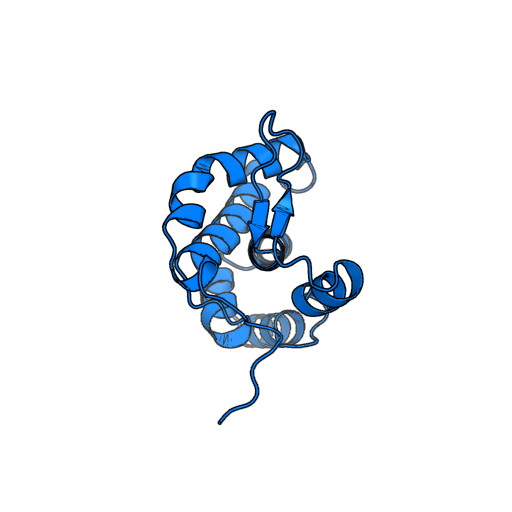M 622 O O . ARG A 1 82 ? 6.097 -13.179 -6.296 1.00 81.81 82 ARG A O 1
ATOM 629 N N . SER A 1 83 ? 5.518 -11.077 -5.735 1.00 86.56 83 SER A N 1
ATOM 630 C CA . SER A 1 83 ? 6.873 -10.571 -5.526 1.00 86.56 83 SER A CA 1
ATOM 631 C C . SER A 1 83 ? 7.175 -10.232 -4.066 1.00 86.56 83 SER A C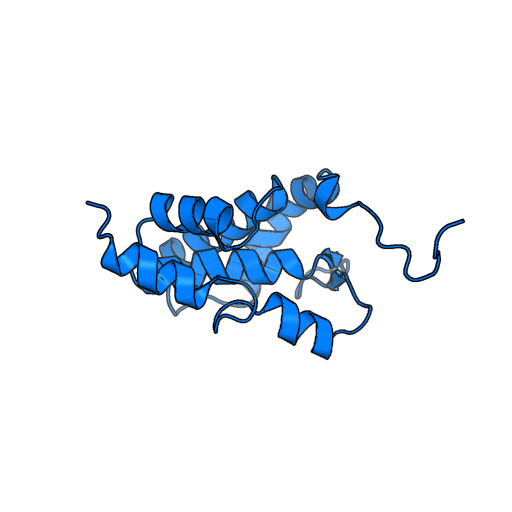 1
ATOM 633 O O . SER A 1 83 ? 6.287 -10.127 -3.215 1.00 86.56 83 SER A O 1
ATOM 635 N N . VAL A 1 84 ? 8.463 -10.029 -3.771 1.00 89.75 84 VAL A N 1
ATOM 636 C CA . VAL A 1 84 ? 8.895 -9.520 -2.460 1.00 89.75 84 VAL A CA 1
ATOM 637 C C . VAL A 1 84 ? 8.358 -8.102 -2.250 1.00 89.75 84 VAL A C 1
ATOM 639 O O . VAL A 1 84 ? 7.989 -7.739 -1.133 1.00 89.75 84 VAL A O 1
ATOM 642 N N . SER A 1 85 ? 8.274 -7.313 -3.319 1.00 89.00 85 SER A N 1
ATOM 643 C CA . SER A 1 85 ? 7.719 -5.964 -3.306 1.00 89.00 85 SER A CA 1
ATOM 644 C C . SER A 1 85 ? 6.224 -5.962 -3.034 1.00 89.00 85 SER A C 1
ATOM 646 O O . SER A 1 85 ? 5.775 -5.132 -2.245 1.00 89.00 85 SER A O 1
ATOM 648 N N . ASP A 1 86 ? 5.459 -6.908 -3.579 1.00 88.88 86 ASP A N 1
ATOM 649 C CA . ASP A 1 86 ? 4.034 -7.054 -3.272 1.00 88.88 86 ASP A CA 1
ATOM 650 C C . ASP A 1 86 ? 3.826 -7.336 -1.784 1.00 88.88 86 ASP A C 1
ATOM 652 O O . ASP A 1 86 ? 3.037 -6.656 -1.120 1.00 88.88 86 ASP A O 1
ATOM 656 N N . TRP A 1 87 ? 4.587 -8.296 -1.248 1.00 92.38 87 TRP A N 1
ATOM 657 C CA . TRP A 1 87 ? 4.512 -8.687 0.156 1.00 92.38 87 TRP A CA 1
ATOM 658 C C . TRP A 1 87 ? 4.894 -7.527 1.085 1.00 92.38 87 TRP A C 1
ATOM 660 O O . TRP A 1 87 ? 4.148 -7.183 2.001 1.00 92.38 87 TRP A O 1
ATOM 670 N N . ILE A 1 88 ? 6.020 -6.852 0.817 1.00 94.94 88 ILE A N 1
ATOM 671 C CA . ILE A 1 88 ? 6.468 -5.699 1.614 1.00 94.94 88 ILE A CA 1
ATOM 672 C C . ILE A 1 88 ? 5.489 -4.533 1.509 1.00 94.94 88 ILE A C 1
ATOM 674 O O . ILE A 1 88 ? 5.253 -3.851 2.502 1.00 94.94 88 ILE A O 1
ATOM 678 N N . SER A 1 89 ? 4.912 -4.292 0.334 1.00 93.81 89 SER A N 1
ATOM 679 C CA . SER A 1 89 ? 3.895 -3.256 0.151 1.00 93.81 89 SER A CA 1
ATOM 680 C C . SER A 1 89 ? 2.665 -3.550 1.006 1.00 93.81 89 SER A C 1
ATOM 682 O O . SER A 1 89 ? 2.178 -2.667 1.709 1.00 93.81 89 SER A O 1
ATOM 684 N N . ASN A 1 90 ? 2.200 -4.802 1.015 1.00 93.69 90 ASN A N 1
ATOM 685 C CA . ASN A 1 90 ? 1.098 -5.226 1.870 1.00 93.69 90 ASN A CA 1
ATOM 686 C C . ASN A 1 90 ? 1.424 -5.052 3.361 1.00 93.69 90 ASN A C 1
ATOM 688 O O . ASN A 1 90 ? 0.635 -4.465 4.105 1.00 93.69 90 ASN A O 1
ATOM 692 N N . GLU A 1 91 ? 2.628 -5.452 3.768 1.00 97.19 91 GLU A N 1
ATOM 693 C CA . GLU A 1 91 ? 3.122 -5.299 5.137 1.00 97.19 91 GLU A CA 1
ATOM 694 C C . GLU A 1 91 ? 3.227 -3.827 5.566 1.00 97.19 91 GLU A C 1
ATOM 696 O O . GLU A 1 91 ? 2.821 -3.479 6.673 1.00 97.19 91 GLU A O 1
ATOM 701 N N . ILE A 1 92 ? 3.696 -2.928 4.691 1.00 97.69 92 ILE A N 1
ATOM 702 C CA . ILE A 1 92 ? 3.705 -1.480 4.957 1.00 97.69 92 ILE A CA 1
ATOM 703 C C . ILE A 1 92 ? 2.288 -1.000 5.281 1.00 97.69 92 ILE A C 1
ATOM 705 O O . ILE A 1 92 ? 2.093 -0.281 6.258 1.00 97.69 92 ILE A O 1
ATOM 709 N N . GLY A 1 93 ? 1.290 -1.404 4.490 1.00 97.00 93 GLY A N 1
ATOM 710 C CA . GLY A 1 93 ? -0.103 -1.038 4.735 1.00 97.00 93 GLY A CA 1
ATOM 711 C C . GLY A 1 93 ? -0.601 -1.498 6.106 1.00 97.00 93 GLY A C 1
ATOM 712 O O . GLY A 1 93 ? -1.168 -0.699 6.855 1.00 97.00 93 GLY A O 1
ATOM 713 N N . ILE A 1 94 ? -0.343 -2.762 6.450 1.00 97.62 94 ILE A N 1
ATOM 714 C CA . ILE A 1 94 ? -0.689 -3.361 7.748 1.00 97.62 94 ILE A CA 1
ATOM 715 C C . ILE A 1 94 ? -0.079 -2.540 8.890 1.00 97.62 94 ILE A C 1
ATOM 717 O O . ILE A 1 94 ? -0.802 -2.074 9.774 1.00 97.62 94 ILE A O 1
ATOM 721 N N . GLN A 1 95 ? 1.232 -2.297 8.834 1.00 98.38 95 GLN A N 1
ATOM 722 C CA . GLN A 1 95 ? 1.970 -1.580 9.875 1.00 98.38 95 GLN A CA 1
ATOM 723 C C . GLN A 1 95 ? 1.523 -0.123 10.013 1.00 98.38 95 GLN A C 1
ATOM 725 O O . GLN A 1 95 ? 1.407 0.385 11.127 1.00 98.38 95 GLN A O 1
ATOM 730 N N . LEU A 1 96 ? 1.237 0.559 8.901 1.00 98.50 96 LEU A N 1
ATOM 731 C CA . LEU A 1 96 ? 0.743 1.935 8.927 1.00 98.50 96 LEU A CA 1
ATOM 732 C C . LEU A 1 96 ? -0.618 2.035 9.624 1.00 98.50 96 LEU A C 1
ATOM 734 O O . LEU A 1 96 ? -0.838 2.978 10.386 1.00 98.50 96 LEU A O 1
ATOM 738 N N . TRP A 1 97 ? -1.520 1.074 9.404 1.00 97.88 97 TRP A N 1
ATOM 739 C CA . TRP A 1 97 ? -2.791 1.050 10.125 1.00 97.88 97 TRP A CA 1
ATOM 740 C C . TRP A 1 97 ? -2.583 0.777 11.616 1.00 97.88 97 TRP A C 1
ATOM 742 O O . TRP A 1 97 ? -3.146 1.481 12.449 1.00 97.88 97 TRP A O 1
ATOM 752 N N . GLU A 1 98 ? -1.757 -0.209 11.962 1.00 97.69 98 GLU A N 1
ATOM 753 C CA . GLU A 1 98 ? -1.495 -0.563 13.360 1.00 97.69 98 GLU A CA 1
ATOM 754 C C . GLU A 1 98 ? -0.825 0.579 14.140 1.00 97.69 98 GLU A C 1
ATOM 756 O O . GLU A 1 98 ? -1.152 0.801 15.305 1.00 97.69 98 GLU A O 1
ATOM 761 N N . ALA A 1 99 ? 0.065 1.340 13.498 1.00 98.12 99 ALA A N 1
ATOM 762 C CA . ALA A 1 99 ? 0.791 2.437 14.131 1.00 98.12 99 ALA A CA 1
ATOM 763 C C . ALA A 1 99 ? 0.006 3.757 14.183 1.00 98.12 99 ALA A C 1
ATOM 765 O O . ALA A 1 99 ? 0.185 4.544 15.116 1.00 98.12 99 ALA A O 1
ATOM 766 N N . HIS A 1 100 ? -0.808 4.049 13.165 1.00 97.88 100 HIS A N 1
ATOM 767 C CA . HIS A 1 100 ? -1.388 5.386 12.984 1.00 97.88 100 HIS A CA 1
ATOM 768 C C . HIS A 1 100 ? -2.909 5.398 12.839 1.00 97.88 100 HIS A C 1
ATOM 770 O O . HIS A 1 100 ? -3.528 6.432 13.104 1.00 97.88 100 HIS A O 1
ATOM 776 N N . GLY A 1 101 ? -3.529 4.283 12.449 1.00 96.00 101 GLY A N 1
ATOM 777 C CA . GLY A 1 101 ? -4.961 4.210 12.177 1.00 96.00 101 GLY A CA 1
ATOM 778 C C . GLY A 1 101 ? -5.434 5.373 11.300 1.00 96.00 101 GLY A C 1
ATOM 779 O O . GLY A 1 101 ? -4.714 5.859 10.432 1.00 96.00 101 GLY A O 1
ATOM 780 N N . ALA A 1 102 ? -6.617 5.912 11.588 1.00 95.25 102 ALA A N 1
ATOM 781 C CA . ALA A 1 102 ? -7.176 7.053 10.858 1.00 95.25 102 ALA A CA 1
ATOM 782 C C . ALA A 1 102 ? -6.338 8.354 10.921 1.00 95.25 102 ALA A C 1
ATOM 784 O O . ALA A 1 102 ? -6.625 9.283 10.170 1.00 95.25 102 ALA A O 1
ATOM 785 N N . ALA A 1 103 ? -5.319 8.439 11.784 1.00 97.38 103 ALA A N 1
ATOM 786 C CA . ALA A 1 103 ? -4.435 9.599 11.896 1.00 97.38 103 ALA A CA 1
ATOM 787 C C . ALA A 1 103 ? -3.223 9.546 10.942 1.00 97.38 103 ALA A C 1
ATOM 789 O O . ALA A 1 103 ? -2.339 10.400 11.039 1.00 97.38 103 ALA A O 1
ATOM 790 N N . LEU A 1 104 ? -3.162 8.566 10.027 1.00 96.81 104 LEU A N 1
ATOM 791 C CA . LEU A 1 104 ? -2.097 8.457 9.031 1.00 96.81 104 LEU A CA 1
ATOM 792 C C . LEU A 1 104 ? -1.942 9.746 8.206 1.00 96.81 104 LEU A C 1
ATOM 794 O O . LEU A 1 104 ? -2.890 10.271 7.621 1.00 96.81 104 LEU A O 1
ATOM 798 N N . THR A 1 105 ? -0.700 10.206 8.081 1.00 94.56 105 THR A N 1
ATOM 799 C CA . THR A 1 105 ? -0.314 11.347 7.248 1.00 94.56 105 THR A CA 1
ATOM 800 C C . THR A 1 105 ? 0.424 10.906 5.984 1.00 94.56 105 THR A C 1
ATOM 802 O O . THR A 1 105 ? 1.044 9.842 5.929 1.00 94.56 105 THR A O 1
ATOM 805 N N . LYS A 1 106 ? 0.433 11.774 4.962 1.00 90.31 106 LYS A N 1
ATOM 806 C CA . LYS A 1 106 ? 1.214 11.548 3.732 1.00 90.31 106 LYS A CA 1
ATOM 807 C C . LYS A 1 106 ? 2.710 11.384 4.013 1.00 90.31 106 LYS A C 1
ATOM 809 O O . LYS A 1 106 ? 3.349 10.557 3.375 1.00 90.31 106 LYS A O 1
ATOM 814 N N . THR A 1 107 ? 3.251 12.131 4.977 1.00 91.56 107 THR A N 1
ATOM 815 C CA . THR A 1 107 ? 4.667 12.045 5.357 1.00 91.56 107 THR A CA 1
ATOM 816 C C . THR A 1 107 ? 5.003 10.686 5.959 1.00 91.56 107 THR A C 1
ATOM 818 O O . THR A 1 107 ? 6.001 10.095 5.572 1.00 91.56 107 THR A O 1
ATOM 821 N N . GLN A 1 108 ? 4.159 10.147 6.843 1.00 94.88 108 GLN A N 1
ATOM 822 C CA . GLN A 1 108 ? 4.366 8.811 7.419 1.00 94.88 108 GLN A CA 1
ATOM 823 C C . GLN A 1 108 ? 4.308 7.712 6.354 1.00 94.88 108 GLN A C 1
ATOM 825 O O . GLN A 1 108 ? 5.173 6.839 6.338 1.00 94.88 108 GLN A O 1
ATOM 830 N N . LEU A 1 109 ? 3.341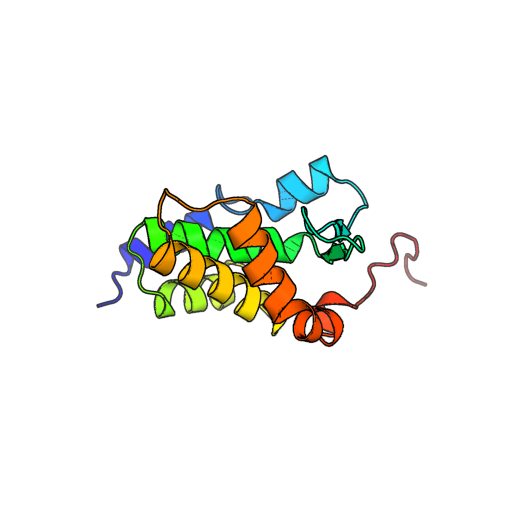 7.790 5.430 1.00 93.56 109 LEU A N 1
ATOM 831 C CA . LEU A 1 109 ? 3.273 6.880 4.284 1.00 93.56 109 LEU A CA 1
ATOM 832 C C . LEU A 1 109 ? 4.562 6.945 3.452 1.00 93.56 109 LEU A C 1
ATOM 834 O O . LEU A 1 109 ? 5.175 5.914 3.183 1.00 93.56 109 LEU A O 1
ATOM 838 N N . ALA A 1 110 ? 4.997 8.152 3.084 1.00 91.12 110 ALA A N 1
ATOM 839 C CA . ALA A 1 110 ? 6.221 8.346 2.318 1.00 91.12 110 ALA A CA 1
ATOM 840 C C . ALA A 1 110 ? 7.449 7.798 3.058 1.00 91.12 110 ALA A C 1
ATOM 842 O O . ALA A 1 110 ? 8.221 7.039 2.481 1.00 91.12 110 ALA A O 1
ATOM 843 N N . SER A 1 111 ? 7.605 8.103 4.349 1.00 92.44 111 SER A N 1
ATOM 844 C CA . SER A 1 111 ? 8.713 7.596 5.163 1.00 92.44 111 SER A CA 1
ATOM 845 C C . SER A 1 111 ? 8.736 6.068 5.240 1.00 92.44 111 SER A C 1
ATOM 847 O O . SER A 1 111 ? 9.809 5.480 5.112 1.00 92.44 111 SER A O 1
ATOM 849 N N . ALA A 1 112 ? 7.582 5.413 5.401 1.00 95.12 112 ALA A N 1
ATOM 850 C CA . ALA A 1 112 ? 7.502 3.952 5.451 1.00 95.12 112 ALA A CA 1
ATOM 851 C C . ALA A 1 112 ? 7.927 3.301 4.124 1.00 95.12 112 ALA A C 1
ATOM 853 O O . ALA A 1 112 ? 8.668 2.318 4.119 1.00 95.12 112 ALA A O 1
ATOM 854 N N . VAL A 1 113 ? 7.517 3.890 3.000 1.00 92.19 113 VAL A N 1
ATOM 855 C CA . VAL A 1 113 ? 7.903 3.437 1.659 1.00 92.19 113 VAL A CA 1
ATOM 856 C C . VAL A 1 113 ? 9.394 3.663 1.399 1.00 92.19 113 VAL A C 1
ATOM 858 O O . VAL A 1 113 ? 10.101 2.741 0.987 1.00 92.19 113 VAL A O 1
ATOM 861 N N . LEU A 1 114 ? 9.906 4.858 1.703 1.00 89.56 114 LEU A N 1
ATOM 862 C CA . LEU A 1 114 ? 11.318 5.202 1.511 1.00 89.56 114 LEU A CA 1
ATOM 863 C C . LEU A 1 114 ? 12.247 4.346 2.378 1.00 89.56 114 LEU A C 1
ATOM 865 O O . LEU A 1 114 ? 13.328 3.962 1.931 1.00 89.56 114 LEU A O 1
ATOM 869 N N . ALA A 1 115 ? 11.809 3.944 3.574 1.00 92.44 115 ALA A N 1
ATOM 870 C CA . ALA A 1 115 ? 12.552 3.010 4.419 1.00 92.44 115 ALA A CA 1
ATOM 871 C C . ALA A 1 115 ? 12.772 1.633 3.756 1.00 92.44 115 ALA A C 1
ATOM 873 O O . ALA A 1 115 ? 13.687 0.903 4.143 1.00 92.44 115 ALA A O 1
ATOM 874 N N . LYS A 1 116 ? 11.966 1.273 2.747 1.00 91.88 116 LYS A N 1
ATOM 875 C CA . LYS A 1 116 ? 12.063 0.017 1.986 1.00 91.88 116 LYS A CA 1
ATOM 876 C C . LYS A 1 116 ? 12.557 0.207 0.550 1.00 91.88 116 LYS A C 1
ATOM 878 O O . LYS A 1 116 ? 12.650 -0.774 -0.185 1.00 91.88 116 LYS A O 1
ATOM 883 N N . ILE A 1 117 ? 12.974 1.419 0.163 1.00 86.75 117 ILE A N 1
ATOM 884 C CA . ILE A 1 117 ? 13.318 1.760 -1.229 1.00 86.75 117 ILE A CA 1
ATOM 885 C C . ILE A 1 117 ? 14.375 0.839 -1.849 1.00 86.75 117 ILE A C 1
ATOM 887 O O . ILE A 1 117 ? 14.314 0.510 -3.031 1.00 86.75 117 ILE A O 1
ATOM 891 N N . ARG A 1 118 ? 15.336 0.362 -1.047 1.00 86.00 118 ARG A N 1
ATOM 892 C CA . ARG A 1 118 ? 16.378 -0.564 -1.516 1.00 86.00 118 ARG A CA 1
ATOM 893 C C . ARG A 1 118 ? 15.816 -1.916 -1.947 1.00 86.00 118 ARG A C 1
ATOM 895 O O . ARG A 1 118 ? 16.368 -2.501 -2.869 1.00 86.00 118 ARG A O 1
ATOM 902 N N . VAL A 1 119 ? 14.753 -2.396 -1.301 1.00 87.31 119 VAL A N 1
ATOM 903 C CA . VAL A 1 119 ? 14.132 -3.676 -1.657 1.00 87.31 119 VAL A CA 1
ATOM 904 C C . VAL A 1 119 ? 13.354 -3.537 -2.957 1.00 87.31 119 VAL A C 1
ATOM 906 O O . VAL A 1 119 ? 13.602 -4.306 -3.876 1.00 87.31 119 VAL A O 1
ATOM 909 N N . PHE A 1 120 ? 12.536 -2.487 -3.085 1.00 84.94 120 PHE A N 1
ATOM 910 C CA . PHE A 1 120 ? 11.797 -2.201 -4.321 1.00 84.94 120 PHE A CA 1
ATOM 911 C C . PHE A 1 120 ? 12.712 -2.057 -5.545 1.00 84.94 120 PHE A C 1
ATOM 913 O O . PHE A 1 120 ? 12.370 -2.478 -6.642 1.00 84.94 120 PHE A O 1
ATOM 920 N N . ARG A 1 121 ? 13.914 -1.492 -5.375 1.00 80.19 121 ARG A N 1
ATOM 921 C CA . ARG A 1 121 ? 14.904 -1.386 -6.461 1.00 80.19 121 ARG A CA 1
ATOM 922 C C . ARG A 1 121 ? 15.559 -2.712 -6.838 1.00 80.19 121 ARG A C 1
ATOM 924 O O . ARG A 1 121 ? 16.038 -2.843 -7.959 1.00 80.19 121 ARG A O 1
ATOM 931 N N . ALA A 1 122 ? 15.675 -3.626 -5.882 1.00 82.38 122 ALA A N 1
ATOM 932 C CA . ALA A 1 122 ? 16.350 -4.902 -6.071 1.00 82.38 122 ALA A CA 1
ATOM 933 C C . ALA A 1 122 ? 15.402 -5.997 -6.573 1.00 82.38 122 ALA A C 1
ATOM 935 O O . ALA A 1 122 ? 15.881 -7.058 -6.968 1.00 82.38 122 ALA A O 1
ATOM 936 N N . ASP A 1 123 ? 14.089 -5.764 -6.541 1.00 81.81 123 ASP A N 1
ATOM 937 C CA . ASP A 1 123 ? 13.101 -6.756 -6.936 1.00 81.81 123 ASP A CA 1
ATOM 938 C C . ASP A 1 123 ? 12.953 -6.828 -8.468 1.00 81.81 123 ASP A C 1
ATOM 940 O O . ASP A 1 123 ? 12.484 -5.862 -9.083 1.00 81.81 123 ASP A O 1
ATOM 944 N N . PRO A 1 124 ? 13.322 -7.961 -9.101 1.00 70.88 124 PRO A N 1
ATOM 945 C CA . PRO A 1 124 ? 13.152 -8.172 -10.533 1.00 70.88 124 PRO A CA 1
ATOM 946 C C . PRO A 1 124 ? 11.680 -8.115 -10.965 1.00 70.88 124 PRO A C 1
ATOM 948 O O . PRO A 1 124 ? 11.386 -7.620 -12.045 1.00 70.88 124 PRO A O 1
ATOM 951 N N . ALA A 1 125 ? 10.719 -8.549 -10.150 1.00 65.31 125 ALA A N 1
ATOM 952 C CA . ALA A 1 125 ? 9.309 -8.515 -10.552 1.00 65.31 125 ALA A CA 1
ATOM 953 C C . ALA A 1 125 ? 8.801 -7.076 -10.769 1.00 65.31 125 ALA A C 1
ATOM 955 O O . ALA A 1 125 ? 8.073 -6.817 -11.724 1.00 65.31 125 ALA A O 1
ATOM 956 N N . ASP A 1 126 ? 9.311 -6.135 -9.971 1.00 61.94 126 ASP A N 1
ATOM 957 C CA . ASP A 1 126 ? 9.091 -4.691 -10.100 1.00 61.94 126 ASP A CA 1
ATOM 958 C C . ASP A 1 126 ? 10.164 -4.019 -10.980 1.00 61.94 126 ASP A C 1
ATOM 960 O O . ASP A 1 126 ? 10.340 -2.802 -10.968 1.00 61.94 126 ASP A O 1
ATOM 964 N N . THR A 1 127 ? 10.946 -4.777 -11.746 1.00 50.72 127 THR A N 1
ATOM 965 C CA . THR A 1 127 ? 11.870 -4.230 -12.755 1.00 50.72 127 THR A CA 1
ATOM 966 C C . THR A 1 127 ? 11.711 -4.843 -14.142 1.00 50.72 127 THR A C 1
ATOM 968 O O . THR A 1 127 ? 12.387 -4.398 -15.073 1.00 50.72 127 THR A O 1
ATOM 971 N N . PHE A 1 128 ? 10.773 -5.768 -14.355 1.00 40.72 128 PHE A N 1
ATOM 972 C CA . PHE A 1 128 ? 10.580 -6.374 -15.669 1.00 40.72 128 PHE A CA 1
ATOM 973 C C . PHE A 1 128 ? 9.525 -5.639 -16.508 1.00 40.72 128 PHE A C 1
ATOM 975 O O . PHE A 1 128 ? 8.321 -5.737 -16.308 1.00 40.72 128 PHE A O 1
ATOM 982 N N . LEU A 1 129 ? 10.051 -4.861 -17.459 1.00 37.91 129 LEU A N 1
ATOM 983 C CA . LEU A 1 129 ? 9.543 -4.632 -18.815 1.00 37.91 129 LEU A CA 1
ATOM 984 C C . LEU A 1 129 ? 8.102 -5.102 -19.104 1.00 37.91 129 LEU A C 1
ATOM 986 O O . LEU A 1 129 ? 7.854 -6.286 -19.294 1.00 37.91 129 LEU A O 1
ATOM 990 N N . GLU A 1 130 ? 7.217 -4.154 -19.403 1.00 35.91 130 GLU A N 1
ATOM 991 C CA . GLU A 1 130 ? 6.299 -4.347 -20.531 1.00 35.91 130 GLU A CA 1
ATOM 992 C C . GLU A 1 130 ? 6.806 -3.429 -21.650 1.00 35.91 130 GLU A C 1
ATOM 994 O O . GLU A 1 130 ? 6.673 -2.198 -21.594 1.00 35.91 130 GLU A O 1
ATOM 999 N N . VAL A 1 131 ? 7.398 -4.040 -22.671 1.00 35.75 131 VAL A N 1
ATOM 1000 C CA . VAL A 1 131 ? 7.529 -3.428 -23.989 1.00 35.75 131 VAL A CA 1
ATOM 1001 C C . VAL A 1 131 ? 6.107 -3.263 -24.528 1.00 35.75 131 VAL A C 1
ATOM 1003 O O . VAL A 1 131 ? 5.525 -4.208 -25.054 1.00 35.75 131 VAL A O 1
ATOM 1006 N N . ARG A 1 132 ? 5.515 -2.069 -24.409 1.00 36.19 132 ARG A N 1
ATOM 1007 C CA . ARG A 1 132 ? 4.388 -1.707 -25.280 1.00 36.19 132 ARG A CA 1
ATOM 1008 C C . ARG A 1 132 ? 4.975 -1.404 -26.653 1.00 36.19 132 ARG A C 1
ATOM 1010 O O . ARG A 1 132 ? 5.388 -0.281 -26.914 1.00 36.19 132 ARG A O 1
A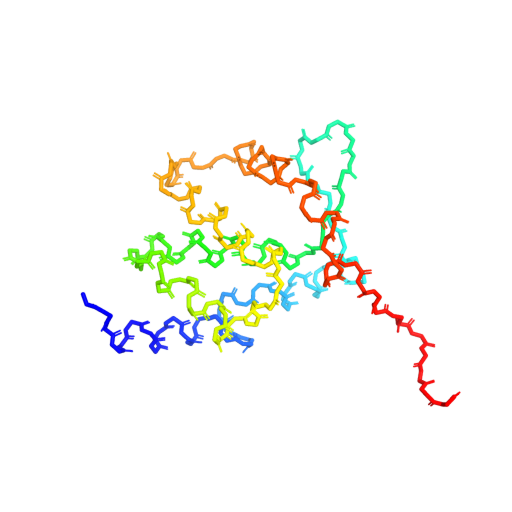TOM 1017 N N . GLY A 1 133 ? 5.091 -2.434 -27.491 1.00 39.38 133 GLY A N 1
ATOM 1018 C CA . GLY A 1 133 ? 5.541 -2.245 -28.871 1.00 39.38 133 GLY A CA 1
ATOM 1019 C C . GLY A 1 133 ? 6.011 -3.466 -29.659 1.00 39.38 133 GLY A C 1
ATOM 1020 O O . GLY A 1 133 ? 6.435 -3.274 -30.790 1.00 39.38 133 GLY A O 1
ATOM 1021 N N . GLY A 1 134 ? 5.955 -4.692 -29.134 1.00 28.84 134 GLY A N 1
ATOM 1022 C CA . GLY A 1 134 ? 6.424 -5.865 -29.879 1.00 28.84 134 GLY A CA 1
ATOM 1023 C C . GLY A 1 134 ? 5.425 -7.008 -29.850 1.00 28.84 134 GLY A C 1
ATOM 1024 O O . GLY A 1 134 ? 5.498 -7.859 -28.972 1.00 28.84 134 GLY A O 1
ATOM 1025 N N . LEU A 1 135 ? 4.503 -7.031 -30.814 1.00 38.12 135 LEU A N 1
ATOM 1026 C CA . LEU A 1 135 ? 3.933 -8.293 -31.283 1.00 38.12 135 LEU A CA 1
ATOM 1027 C C . LEU A 1 135 ? 5.098 -9.211 -31.684 1.00 38.12 135 LEU A C 1
ATOM 1029 O O . LEU A 1 135 ? 6.016 -8.752 -32.359 1.00 38.12 135 LEU A O 1
ATOM 1033 N N . ALA A 1 136 ? 5.042 -10.488 -31.304 1.00 30.12 136 ALA A N 1
ATOM 1034 C CA . ALA A 1 136 ? 5.763 -11.519 -32.049 1.00 30.12 136 ALA A CA 1
ATOM 1035 C C . ALA A 1 136 ? 5.306 -11.463 -33.525 1.00 30.12 136 ALA A C 1
ATOM 1037 O O . ALA A 1 136 ? 4.115 -11.211 -33.759 1.00 30.12 136 ALA A O 1
ATOM 1038 N N . PRO A 1 137 ? 6.184 -11.694 -34.518 1.00 42.62 137 PRO A N 1
ATOM 1039 C CA . PRO A 1 137 ? 7.436 -12.455 -34.460 1.00 42.62 137 PRO A CA 1
ATOM 1040 C C . PRO A 1 137 ? 8.729 -11.628 -34.548 1.00 42.62 137 PRO A C 1
ATOM 1042 O O . PRO A 1 137 ? 8.722 -10.543 -35.170 1.00 42.62 137 PRO A O 1
#

Radius of gyration: 15.36 Å; chains: 1; bounding box: 34×34×49 Å